Protein AF-A0A6V8PXT6-F1 (afdb_monomer_lite)

pLDDT: mean 93.82, std 6.08, range [57.28, 98.69]

Organism: NCBI:txid2754717

Sequence (135 aa):
MVLRHPSYISLEYALAKEGILSQTVFTITLITIKLPYTFNFNGTTFEYHQIARRLFWGYRLDGRANVAWPEKALLDLIYIRHLKTRKLSATRLHSLLEDMYLQELDRERLWSFAVKFGPPYVGQLKTILAQPFFR

Foldseek 3Di:
DDDPPPKAFAAPVLCVVVQFAVDDDQEGEMEDCDDWDWDDDPNGIYTYDYDHPLLPDQWDDDPPGTYHDNLSRLLCNCCVCPVPPNVDDPVRNVVRLVNTQLCPDDPVVNLVSLVSVDPPRSVVSVVVCVDPSND

Radius of gyration: 14.13 Å; chains: 1; bounding box: 38×28×34 Å

Structure (mmCIF, N/CA/C/O backbone):
data_AF-A0A6V8PXT6-F1
#
_entry.id   AF-A0A6V8PXT6-F1
#
loop_
_atom_site.group_PDB
_atom_site.id
_atom_site.type_symbol
_atom_site.label_atom_id
_atom_site.label_alt_id
_atom_site.label_comp_id
_atom_site.label_asym_id
_atom_site.label_entity_id
_atom_site.label_seq_id
_atom_site.pdbx_PDB_ins_code
_atom_site.Cartn_x
_atom_site.Cartn_y
_atom_site.Cartn_z
_atom_site.occupancy
_atom_site.B_iso_or_equiv
_atom_site.auth_seq_id
_atom_site.auth_comp_id
_atom_site.auth_asym_id
_atom_site.auth_atom_id
_atom_site.pdbx_PDB_model_num
ATOM 1 N N . MET A 1 1 ? -22.236 -2.317 9.385 1.00 57.28 1 MET A N 1
ATOM 2 C CA . MET A 1 1 ? -21.502 -1.090 9.004 1.00 57.28 1 MET A CA 1
ATOM 3 C C . MET A 1 1 ? -21.344 -1.063 7.492 1.00 57.28 1 MET A C 1
ATOM 5 O O . MET A 1 1 ? -20.975 -2.083 6.924 1.00 57.28 1 MET A O 1
ATOM 9 N N . VAL A 1 2 ? -21.659 0.063 6.851 1.00 72.06 2 VAL A N 1
ATOM 10 C CA . VAL A 1 2 ? -21.496 0.247 5.401 1.00 72.06 2 VAL A CA 1
ATOM 11 C C . VAL A 1 2 ? -20.267 1.127 5.182 1.00 72.06 2 VAL A C 1
ATOM 13 O O . VAL A 1 2 ? -20.224 2.253 5.674 1.00 72.06 2 VAL A O 1
ATOM 16 N N . LEU A 1 3 ? -19.247 0.604 4.498 1.00 84.31 3 LEU A N 1
ATOM 17 C CA . LEU A 1 3 ? -18.067 1.384 4.111 1.00 84.31 3 LEU A CA 1
ATOM 18 C C . LEU A 1 3 ? -18.471 2.491 3.125 1.00 84.31 3 LEU A C 1
ATOM 20 O O . LEU A 1 3 ? -19.387 2.312 2.317 1.00 84.31 3 LEU A O 1
ATOM 24 N N . ARG A 1 4 ? -17.797 3.645 3.171 1.00 89.38 4 ARG A N 1
ATOM 25 C CA . ARG A 1 4 ? -18.134 4.783 2.303 1.00 89.38 4 ARG A CA 1
ATOM 26 C C . ARG A 1 4 ? -17.765 4.484 0.851 1.00 89.38 4 ARG A C 1
ATOM 28 O O . ARG A 1 4 ? -16.607 4.576 0.463 1.00 89.38 4 ARG A O 1
ATOM 35 N N . HIS A 1 5 ? -18.770 4.217 0.026 1.00 90.56 5 HIS A N 1
ATOM 36 C CA . HIS A 1 5 ? -18.579 3.961 -1.399 1.00 90.56 5 HIS A CA 1
ATOM 37 C C . HIS A 1 5 ? -18.349 5.260 -2.212 1.00 90.56 5 HIS A C 1
ATOM 39 O O . HIS A 1 5 ? -18.988 6.290 -1.938 1.00 90.56 5 HIS A O 1
ATOM 45 N N . PRO A 1 6 ? -17.510 5.240 -3.268 1.00 95.38 6 PRO A N 1
ATOM 46 C CA . PRO A 1 6 ? -16.637 4.142 -3.698 1.00 95.38 6 PRO A CA 1
ATOM 47 C C . PRO A 1 6 ? -15.367 4.046 -2.852 1.00 95.38 6 PRO A C 1
ATOM 49 O O . PRO A 1 6 ? -14.661 5.042 -2.675 1.00 95.38 6 PRO A O 1
ATOM 52 N N . SER A 1 7 ? -15.055 2.841 -2.376 1.00 97.00 7 SER A N 1
ATOM 53 C CA . SER A 1 7 ? -13.797 2.559 -1.690 1.00 97.00 7 SER A CA 1
ATOM 54 C C . SER A 1 7 ? -13.373 1.099 -1.813 1.00 97.00 7 SER A C 1
ATOM 56 O O . SER A 1 7 ? -14.209 0.227 -2.058 1.00 97.00 7 SER A O 1
ATOM 58 N N . TYR A 1 8 ? -12.089 0.841 -1.583 1.00 98.12 8 TYR A N 1
ATOM 59 C CA . TYR A 1 8 ? -11.543 -0.499 -1.372 1.00 98.12 8 TYR A CA 1
ATOM 60 C C . TYR A 1 8 ? -10.503 -0.484 -0.247 1.00 98.12 8 TYR A C 1
ATOM 62 O O . TYR A 1 8 ? -9.843 0.528 -0.030 1.00 98.12 8 TYR A O 1
ATOM 70 N N . ILE A 1 9 ? -10.381 -1.585 0.483 1.00 97.69 9 ILE A N 1
ATOM 71 C CA . ILE A 1 9 ? -9.397 -1.790 1.550 1.00 97.69 9 ILE A CA 1
ATOM 72 C C . ILE A 1 9 ? -8.016 -2.007 0.918 1.00 97.69 9 ILE A C 1
ATOM 74 O O . ILE A 1 9 ? -7.907 -2.760 -0.050 1.00 97.69 9 ILE A O 1
ATOM 78 N N . SER A 1 10 ? -6.978 -1.338 1.422 1.00 98.44 10 SER A N 1
ATOM 79 C CA . SER A 1 10 ? -5.627 -1.348 0.832 1.00 98.44 10 SER A CA 1
ATOM 80 C C . SER A 1 10 ? -4.545 -1.105 1.900 1.00 98.44 10 SER A C 1
ATOM 82 O O . SER A 1 10 ? -4.800 -1.313 3.083 1.00 98.44 10 SER A O 1
ATOM 84 N N . LEU A 1 11 ? -3.349 -0.681 1.477 1.00 97.31 11 LEU A N 1
ATOM 85 C CA . LEU A 1 11 ? -2.168 -0.378 2.296 1.00 97.31 11 LEU A CA 1
ATOM 86 C C . LEU A 1 11 ? -1.873 -1.467 3.351 1.00 97.31 11 LEU A C 1
ATOM 88 O O . LEU A 1 11 ? -1.946 -2.656 3.049 1.00 97.31 11 LEU A O 1
ATOM 92 N N . GLU A 1 12 ? -1.518 -1.062 4.576 1.00 95.88 12 GLU A N 1
ATOM 93 C CA . GLU A 1 12 ? -1.036 -1.935 5.643 1.00 95.88 12 GLU A CA 1
ATOM 94 C C . GLU A 1 12 ? -2.081 -2.994 6.024 1.00 95.88 12 GLU A C 1
ATOM 96 O O . GLU A 1 12 ? -1.732 -4.156 6.210 1.00 95.88 12 GLU A O 1
ATOM 101 N N . TYR A 1 13 ? -3.370 -2.633 6.071 1.00 96.31 13 TYR A N 1
ATOM 102 C CA . TYR A 1 13 ? -4.423 -3.573 6.455 1.00 96.31 13 TYR A CA 1
ATOM 103 C C . TYR A 1 13 ? -4.618 -4.682 5.415 1.00 96.31 13 TYR A C 1
ATOM 105 O O . TYR A 1 13 ? -4.754 -5.848 5.779 1.00 96.31 13 TYR A O 1
ATOM 113 N N . ALA A 1 14 ? -4.626 -4.345 4.119 1.00 96.88 14 ALA A N 1
ATOM 114 C CA . ALA A 1 14 ? -4.732 -5.362 3.072 1.00 96.88 14 ALA A CA 1
ATOM 115 C C . ALA A 1 14 ? -3.489 -6.262 3.034 1.00 96.88 14 ALA A C 1
ATOM 117 O O . ALA A 1 14 ? -3.631 -7.473 2.921 1.00 96.88 14 ALA A O 1
ATOM 118 N N . LEU A 1 15 ? -2.289 -5.697 3.196 1.00 97.50 15 LEU A N 1
ATOM 119 C CA . LEU A 1 15 ? -1.051 -6.481 3.255 1.00 97.50 15 LEU A CA 1
ATOM 120 C C . LEU A 1 15 ? -1.035 -7.440 4.449 1.00 97.50 15 LEU A C 1
ATOM 122 O O . LEU A 1 15 ? -0.635 -8.589 4.291 1.00 97.50 15 LEU A O 1
ATOM 126 N N . ALA A 1 16 ? -1.510 -7.004 5.618 1.00 95.81 16 ALA A N 1
ATOM 127 C CA . ALA A 1 16 ? -1.630 -7.871 6.787 1.00 95.81 16 ALA A CA 1
ATOM 128 C C . ALA A 1 16 ? -2.673 -8.977 6.576 1.00 95.81 16 ALA A C 1
ATOM 130 O O . ALA A 1 16 ? -2.431 -10.134 6.909 1.00 95.81 16 ALA A O 1
ATOM 131 N N . LYS A 1 17 ? -3.818 -8.649 5.961 1.00 94.12 17 LYS A N 1
ATOM 132 C CA . LYS A 1 17 ? -4.870 -9.628 5.649 1.00 94.12 17 LYS A CA 1
ATOM 133 C C . LYS A 1 17 ? -4.392 -10.726 4.690 1.00 94.12 17 LYS A C 1
ATOM 135 O O . LYS A 1 17 ? -4.802 -11.871 4.839 1.00 94.12 17 LYS A O 1
ATOM 140 N N . GLU A 1 18 ? -3.549 -10.377 3.722 1.00 94.75 18 GLU A N 1
ATOM 141 C CA . GLU A 1 18 ? -2.972 -11.309 2.739 1.00 94.75 18 GLU A CA 1
ATOM 142 C C . GLU A 1 18 ? -1.690 -11.996 3.253 1.00 94.75 18 GLU A C 1
ATOM 144 O O . GLU A 1 18 ? -1.034 -12.706 2.501 1.00 94.75 18 GLU A O 1
ATOM 149 N N . GLY A 1 19 ? -1.302 -11.779 4.517 1.00 95.31 19 GLY A N 1
ATOM 150 C CA . GLY A 1 19 ? -0.119 -12.404 5.116 1.00 95.31 19 GLY A CA 1
ATOM 151 C C . GLY A 1 19 ? 1.224 -11.828 4.657 1.00 95.31 19 GLY A C 1
ATOM 152 O O . GLY A 1 19 ? 2.257 -12.379 5.012 1.00 95.31 19 GLY A O 1
ATOM 153 N N . ILE A 1 20 ? 1.237 -10.714 3.916 1.00 96.81 20 ILE A N 1
ATOM 154 C CA . ILE A 1 20 ? 2.467 -10.043 3.458 1.00 96.81 20 ILE A CA 1
ATOM 155 C C . ILE A 1 20 ? 3.115 -9.237 4.587 1.00 96.81 20 ILE A C 1
ATOM 157 O O . ILE A 1 20 ? 4.338 -9.160 4.673 1.00 96.81 20 ILE A O 1
ATOM 161 N N . LEU A 1 21 ? 2.305 -8.631 5.459 1.00 94.94 21 LEU A N 1
ATOM 162 C CA . LEU A 1 21 ? 2.770 -7.901 6.638 1.00 94.94 21 LEU A CA 1
ATOM 163 C C . LEU A 1 21 ? 2.442 -8.708 7.899 1.00 94.94 21 LEU A C 1
ATOM 165 O O . LEU A 1 21 ? 1.274 -8.921 8.210 1.00 94.94 21 LEU A O 1
ATOM 169 N N . SER A 1 22 ? 3.466 -9.122 8.647 1.00 87.19 22 SER A N 1
ATOM 170 C CA . SER A 1 22 ? 3.308 -9.918 9.879 1.00 87.19 22 SER A CA 1
ATOM 171 C C . SER A 1 22 ? 2.668 -9.144 11.038 1.00 87.19 22 SER A C 1
ATOM 173 O O . SER A 1 22 ? 2.115 -9.731 11.969 1.00 87.19 22 SER A O 1
ATOM 175 N N . GLN A 1 23 ? 2.749 -7.814 11.003 1.00 86.38 23 GLN A N 1
ATOM 176 C CA . GLN A 1 23 ? 2.267 -6.949 12.071 1.00 86.38 23 GLN A CA 1
ATOM 177 C C . GLN A 1 23 ? 0.737 -6.888 12.097 1.00 86.38 23 GLN A C 1
ATOM 179 O O . GLN A 1 23 ? 0.080 -6.691 11.075 1.00 86.38 23 GL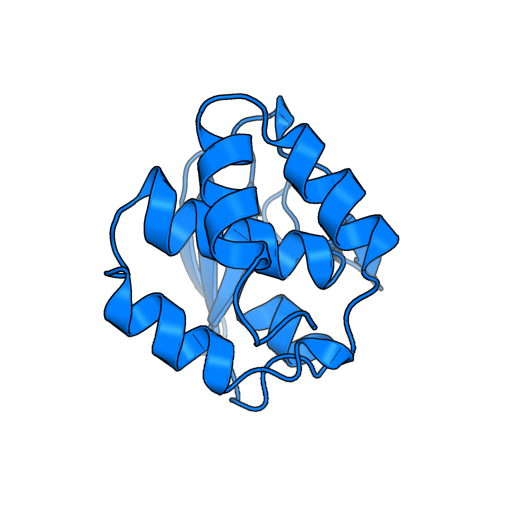N A O 1
ATOM 184 N N . THR A 1 24 ? 0.162 -6.967 13.299 1.00 80.12 24 THR A N 1
ATOM 185 C CA . THR A 1 24 ? -1.273 -6.718 13.482 1.00 80.12 24 THR A CA 1
ATOM 186 C C . THR A 1 24 ? -1.574 -5.238 13.254 1.00 80.12 24 THR A C 1
ATOM 188 O O . THR A 1 24 ? -1.053 -4.375 13.961 1.00 80.12 24 THR A O 1
ATOM 191 N N . VAL A 1 25 ? -2.453 -4.938 12.295 1.00 86.44 25 VAL A N 1
ATOM 192 C CA . VAL A 1 25 ? -2.868 -3.567 11.973 1.00 86.44 25 VAL A CA 1
ATOM 193 C C . VAL A 1 25 ? -4.280 -3.314 12.502 1.00 86.44 25 VAL A C 1
ATOM 195 O O . VAL A 1 25 ? -5.248 -3.912 12.039 1.00 86.44 25 VAL A O 1
ATOM 198 N N . PHE A 1 26 ? -4.409 -2.392 13.459 1.00 83.00 26 PHE A N 1
ATOM 199 C CA . PHE A 1 26 ? -5.699 -2.033 14.074 1.00 83.00 26 PHE A CA 1
ATOM 200 C C . PHE A 1 26 ? -6.479 -0.956 13.299 1.00 83.00 26 PHE A C 1
ATOM 202 O O . PHE A 1 26 ? -7.658 -0.721 13.567 1.00 83.00 26 PHE A O 1
ATOM 209 N N . THR A 1 27 ? -5.831 -0.305 12.330 1.00 93.81 27 THR A N 1
ATOM 210 C CA . THR A 1 27 ? -6.450 0.692 11.450 1.00 93.81 27 THR A CA 1
ATOM 211 C C . THR A 1 27 ? -6.823 0.049 10.122 1.00 93.81 27 THR A C 1
ATOM 213 O O . THR A 1 27 ? -5.958 -0.438 9.399 1.00 93.81 27 THR A O 1
ATOM 216 N N . ILE A 1 28 ? -8.101 0.107 9.757 1.00 95.38 28 ILE A N 1
ATOM 217 C CA . ILE A 1 28 ? -8.563 -0.289 8.429 1.00 95.38 28 ILE A CA 1
ATOM 218 C C . ILE A 1 28 ? -8.310 0.878 7.479 1.00 95.38 28 ILE A C 1
ATOM 220 O O . ILE A 1 28 ? -8.988 1.907 7.532 1.00 95.38 28 ILE A O 1
ATOM 224 N N . THR A 1 29 ? -7.327 0.721 6.601 1.00 96.69 29 THR A N 1
ATOM 225 C CA . THR A 1 29 ? -6.984 1.709 5.579 1.00 96.69 29 THR A CA 1
ATOM 226 C C . THR A 1 29 ? -7.745 1.432 4.285 1.00 96.69 29 THR A C 1
ATOM 228 O O . THR A 1 29 ? -7.765 0.318 3.756 1.00 96.69 29 THR A O 1
ATOM 231 N N . LEU A 1 30 ? -8.406 2.464 3.764 1.00 97.44 30 LEU A N 1
ATOM 232 C CA . LEU A 1 30 ? -9.189 2.402 2.537 1.00 97.44 30 LEU A CA 1
ATOM 233 C C . LEU A 1 30 ? -8.725 3.447 1.536 1.00 97.44 30 LEU A C 1
ATOM 235 O O . LEU A 1 30 ? -8.335 4.556 1.885 1.00 97.44 30 LEU A O 1
ATOM 239 N N . ILE A 1 31 ? -8.853 3.111 0.262 1.00 98.31 31 ILE A N 1
ATOM 240 C CA . ILE A 1 31 ? -8.681 4.032 -0.848 1.00 98.31 31 ILE A CA 1
ATOM 241 C C . ILE A 1 31 ? -10.039 4.451 -1.371 1.00 98.31 31 ILE A C 1
ATOM 243 O O . ILE A 1 31 ? -10.933 3.624 -1.527 1.00 98.31 31 ILE A O 1
ATOM 247 N N . THR A 1 32 ? -10.182 5.727 -1.702 1.00 98.06 32 THR A N 1
ATOM 248 C CA . THR A 1 32 ? -11.367 6.289 -2.350 1.00 98.06 32 THR A CA 1
ATOM 249 C C . THR A 1 32 ? -10.971 7.296 -3.431 1.00 98.06 32 THR A C 1
ATOM 251 O O . THR A 1 32 ? -9.851 7.799 -3.452 1.00 98.06 32 THR A O 1
ATOM 254 N N . ILE A 1 33 ? -11.894 7.614 -4.338 1.00 97.75 33 ILE A N 1
ATOM 255 C CA . ILE A 1 33 ? -11.775 8.776 -5.239 1.00 97.75 33 ILE A CA 1
ATOM 256 C C . ILE A 1 33 ? -12.409 10.046 -4.643 1.00 97.75 33 ILE A C 1
ATOM 258 O O . ILE A 1 33 ? -12.243 11.133 -5.197 1.00 97.75 33 ILE A O 1
ATOM 262 N N . LYS A 1 34 ? -13.129 9.921 -3.518 1.00 96.88 34 LYS A N 1
ATOM 263 C CA . LYS A 1 34 ? -13.728 11.036 -2.770 1.00 96.88 34 LYS A CA 1
ATOM 264 C C . LYS A 1 34 ? -12.708 11.679 -1.821 1.00 96.88 34 LYS A C 1
ATOM 266 O O . LYS A 1 34 ? -11.545 11.284 -1.784 1.00 96.88 34 LYS A O 1
ATOM 271 N N . LEU A 1 35 ? -13.143 12.689 -1.069 1.00 95.25 35 LEU A N 1
ATOM 272 C CA . LEU A 1 35 ? -12.300 13.349 -0.075 1.00 95.25 35 LEU A CA 1
ATOM 273 C C . LEU A 1 35 ? -11.806 12.357 0.999 1.00 95.25 35 LEU A C 1
ATOM 275 O O . LEU A 1 35 ? -12.581 11.483 1.407 1.00 95.25 35 LEU A O 1
ATOM 279 N N . PRO A 1 36 ? -10.547 12.495 1.466 1.00 94.44 36 PRO A N 1
ATOM 280 C CA . PRO A 1 36 ? -10.036 11.738 2.603 1.00 94.44 36 PRO A CA 1
ATOM 281 C C . PRO A 1 36 ? -10.901 11.945 3.847 1.00 94.44 36 PRO A C 1
ATOM 283 O O . PRO A 1 36 ? -11.464 13.020 4.054 1.00 94.44 36 PRO A O 1
ATOM 286 N N . TYR A 1 37 ? -10.999 10.921 4.686 1.00 93.88 37 TYR A N 1
ATOM 287 C CA . TYR A 1 37 ? -11.801 10.964 5.904 1.00 93.88 37 TYR A CA 1
ATOM 288 C C . TYR A 1 37 ? -11.319 9.908 6.892 1.00 93.88 37 TYR A C 1
ATOM 290 O O . TYR A 1 37 ? -11.030 8.787 6.485 1.00 93.88 37 TYR A O 1
ATOM 298 N N . THR A 1 38 ? -11.293 10.240 8.179 1.00 95.50 38 THR A N 1
ATOM 299 C CA . THR A 1 38 ? -10.957 9.288 9.241 1.00 95.50 38 THR A CA 1
ATOM 300 C C . THR A 1 38 ? -12.066 9.269 10.273 1.00 95.50 38 THR A C 1
ATOM 302 O O . THR A 1 38 ? -12.572 10.324 10.657 1.00 95.50 38 THR A O 1
ATOM 305 N N . PHE A 1 39 ? -12.450 8.079 10.724 1.00 93.75 39 PHE A N 1
ATOM 306 C CA . PHE A 1 39 ? -13.404 7.928 11.817 1.00 93.75 39 PHE A CA 1
ATOM 307 C C . PHE A 1 39 ? -13.144 6.671 12.629 1.00 93.75 39 PHE A C 1
ATOM 309 O O . PHE A 1 39 ? -12.547 5.718 12.137 1.00 93.75 39 PHE A O 1
ATOM 316 N N . ASN A 1 40 ? -13.648 6.669 13.859 1.00 93.38 40 ASN A N 1
ATOM 317 C CA . ASN A 1 40 ? -13.598 5.522 14.753 1.00 93.38 40 ASN A CA 1
ATOM 318 C C . ASN A 1 40 ? -14.984 4.894 14.852 1.00 93.38 40 ASN A C 1
ATOM 320 O O . ASN A 1 40 ? -15.981 5.600 15.003 1.00 93.38 40 ASN A O 1
ATOM 324 N N . PHE A 1 41 ? -15.048 3.570 14.781 1.00 89.00 41 PHE A N 1
ATOM 325 C CA . PHE A 1 41 ? -16.274 2.810 14.989 1.00 89.00 41 PHE A CA 1
ATOM 326 C C . PHE A 1 41 ? -15.949 1.537 15.767 1.00 89.00 41 PHE A C 1
ATOM 328 O O . PHE A 1 41 ? -15.092 0.766 15.347 1.00 89.00 41 PHE A O 1
ATOM 335 N N . ASN 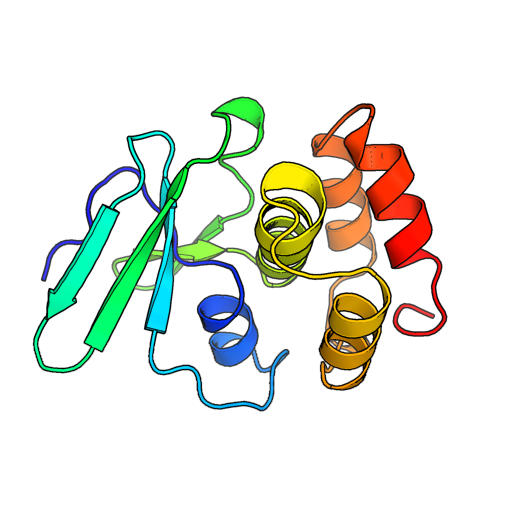A 1 42 ? -16.617 1.329 16.905 1.00 88.94 42 ASN A N 1
ATOM 336 C CA . ASN A 1 42 ? -16.417 0.176 17.795 1.00 88.94 42 ASN A CA 1
ATOM 337 C C . ASN A 1 42 ? -14.939 -0.102 18.143 1.00 88.94 42 ASN A C 1
ATOM 339 O O . ASN A 1 42 ? -14.499 -1.246 18.137 1.00 88.94 42 ASN A O 1
ATOM 343 N N . GLY A 1 43 ? -14.155 0.948 18.407 1.00 87.44 43 GLY A N 1
ATOM 344 C CA . GLY A 1 43 ? -12.729 0.819 18.739 1.00 87.44 43 GLY A CA 1
ATOM 345 C C . GLY A 1 43 ? -11.807 0.535 17.546 1.00 87.44 43 GLY A C 1
ATOM 346 O O . GLY A 1 43 ? -10.603 0.409 17.736 1.00 87.44 43 GLY A O 1
ATOM 347 N N . THR A 1 44 ? -12.334 0.469 16.321 1.00 90.75 44 THR A N 1
ATOM 348 C CA . THR A 1 44 ? -11.549 0.349 15.086 1.00 90.75 44 THR A CA 1
ATOM 349 C C . THR A 1 44 ? -11.484 1.689 14.359 1.00 90.75 44 THR A C 1
ATOM 351 O O . THR A 1 44 ? -12.512 2.331 14.123 1.00 90.75 44 THR A O 1
ATOM 354 N N . THR A 1 45 ? -10.279 2.093 13.966 1.00 95.19 45 THR A N 1
ATOM 355 C CA . THR A 1 45 ? -10.048 3.298 13.161 1.00 95.19 45 THR A CA 1
ATOM 356 C C . THR A 1 45 ? -10.181 2.965 11.680 1.00 95.19 45 THR A C 1
ATOM 358 O O . THR A 1 45 ? -9.567 2.017 11.197 1.00 95.19 45 THR A O 1
ATOM 361 N N . PHE A 1 46 ? -10.931 3.773 10.936 1.00 95.62 46 PHE A N 1
ATOM 362 C CA . PHE A 1 46 ? -11.041 3.701 9.482 1.00 95.62 46 PHE A CA 1
ATOM 363 C C . PHE A 1 46 ? -10.399 4.942 8.868 1.00 95.62 46 PHE A C 1
ATOM 365 O O . PHE A 1 46 ? -10.907 6.045 9.065 1.00 95.62 46 PHE A O 1
ATOM 372 N N . GLU A 1 47 ? -9.311 4.776 8.115 1.00 96.56 47 GLU A N 1
ATOM 373 C CA . GLU A 1 47 ? -8.584 5.868 7.450 1.00 96.56 47 GLU A CA 1
ATOM 374 C C . GLU A 1 47 ? -8.801 5.779 5.932 1.00 96.56 47 GLU A C 1
ATOM 376 O O . GLU A 1 47 ? -8.363 4.831 5.283 1.00 96.56 47 GLU A O 1
ATOM 381 N N . TYR A 1 48 ? -9.486 6.764 5.348 1.00 97.31 48 TYR A N 1
ATOM 382 C CA . TYR A 1 48 ? -9.707 6.856 3.906 1.00 97.31 48 TYR A CA 1
ATOM 383 C C . TYR A 1 48 ? -8.680 7.790 3.282 1.00 97.31 48 TYR A C 1
ATOM 385 O O . TYR A 1 48 ? -8.628 8.981 3.594 1.00 97.31 48 TYR A O 1
ATOM 393 N N . HIS A 1 49 ? -7.931 7.274 2.316 1.00 97.75 49 HIS A N 1
ATOM 394 C CA . HIS A 1 49 ? -7.016 8.038 1.490 1.00 97.75 49 HIS A CA 1
ATOM 395 C C . HIS A 1 49 ? -7.576 8.241 0.091 1.00 97.75 49 HIS A C 1
ATOM 397 O O . HIS A 1 49 ? -8.052 7.315 -0.566 1.00 97.75 49 HIS A O 1
ATOM 403 N N . GLN A 1 50 ? -7.459 9.469 -0.402 1.00 97.44 50 GLN A N 1
ATOM 404 C CA . GLN A 1 50 ? -7.842 9.771 -1.769 1.00 97.44 50 GLN A CA 1
ATOM 405 C C . GLN A 1 50 ? -6.753 9.347 -2.758 1.00 97.44 50 GLN A C 1
ATOM 407 O O . GLN A 1 50 ? -5.581 9.721 -2.615 1.00 97.44 50 GLN A O 1
ATOM 412 N N . ILE A 1 51 ? -7.164 8.671 -3.827 1.00 97.75 51 ILE A N 1
ATOM 413 C CA . ILE A 1 51 ? -6.343 8.371 -4.999 1.00 97.75 51 ILE A CA 1
ATOM 414 C C . ILE A 1 51 ? -6.963 8.985 -6.260 1.00 97.75 51 ILE A C 1
ATOM 416 O O . ILE A 1 51 ? -8.164 9.248 -6.326 1.00 97.75 51 ILE A O 1
ATOM 420 N N . ALA A 1 52 ? -6.140 9.230 -7.281 1.00 96.88 52 ALA A N 1
ATOM 421 C CA . ALA A 1 52 ? -6.645 9.664 -8.578 1.00 96.88 52 ALA A CA 1
ATOM 422 C C . ALA A 1 52 ? -7.498 8.556 -9.213 1.00 96.88 52 ALA A C 1
ATOM 424 O O . ALA A 1 52 ? -7.124 7.387 -9.165 1.00 96.88 52 ALA A O 1
ATOM 425 N N . ARG A 1 53 ? -8.595 8.915 -9.891 1.00 97.69 53 ARG A N 1
ATOM 426 C CA . ARG A 1 53 ? -9.513 7.946 -10.523 1.00 97.69 53 ARG A CA 1
ATOM 427 C C . ARG A 1 53 ? -8.808 6.967 -11.476 1.00 97.69 53 ARG A C 1
ATOM 429 O O . ARG A 1 53 ? -9.162 5.798 -11.508 1.00 97.69 53 ARG A O 1
ATOM 436 N N . ARG A 1 54 ? -7.750 7.406 -12.172 1.00 97.50 54 ARG A N 1
ATOM 437 C CA . ARG A 1 54 ? -6.905 6.558 -13.042 1.00 97.50 54 ARG A CA 1
ATOM 438 C C . ARG A 1 54 ? -6.113 5.459 -12.306 1.00 97.50 54 ARG A C 1
ATOM 440 O O . ARG A 1 54 ? -5.597 4.554 -12.945 1.00 97.50 54 ARG A O 1
ATOM 447 N N . LEU A 1 55 ? -5.972 5.565 -10.984 1.00 98.12 55 LEU A N 1
ATOM 448 C CA . LEU A 1 55 ? -5.287 4.603 -10.109 1.00 98.12 55 LEU A CA 1
ATOM 449 C C . LEU A 1 55 ? -6.273 3.778 -9.259 1.00 98.12 55 LEU A C 1
ATOM 451 O O . LEU A 1 55 ? -5.852 2.954 -8.445 1.00 98.12 55 LEU A O 1
ATOM 455 N N . PHE A 1 56 ? -7.580 4.009 -9.426 1.00 98.38 56 PHE A N 1
ATOM 456 C CA . PHE A 1 56 ? -8.646 3.345 -8.678 1.00 98.38 56 PHE A CA 1
ATOM 457 C C . PHE A 1 56 ? -9.031 2.017 -9.350 1.00 98.38 56 PHE A C 1
ATOM 459 O O . PHE A 1 56 ? -10.082 1.887 -9.969 1.00 98.38 56 PHE A O 1
ATOM 466 N N . TRP A 1 57 ? -8.123 1.048 -9.278 1.00 98.19 57 TRP A N 1
ATOM 467 C CA . TRP A 1 57 ? -8.246 -0.301 -9.839 1.00 98.19 57 TRP A CA 1
ATOM 468 C C . TRP A 1 57 ? -7.405 -1.277 -9.002 1.00 98.19 57 TRP A C 1
ATOM 470 O O . TRP A 1 57 ? -6.760 -0.867 -8.038 1.00 98.19 57 TRP A O 1
ATOM 480 N N . GLY A 1 58 ? -7.381 -2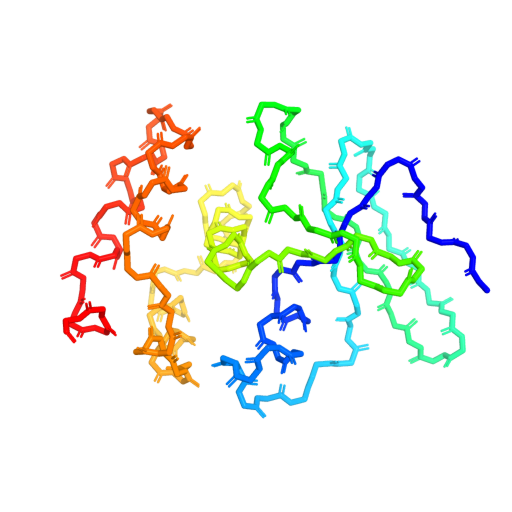.558 -9.379 1.00 97.88 58 GLY A N 1
ATOM 481 C CA . GLY A 1 58 ? -6.495 -3.552 -8.751 1.00 97.88 58 GLY A CA 1
ATOM 482 C C . GLY A 1 58 ? -7.033 -4.088 -7.430 1.00 97.88 58 GLY A C 1
ATOM 483 O O . GLY A 1 58 ? -6.265 -4.513 -6.574 1.00 97.88 58 GLY A O 1
ATOM 484 N N . TYR A 1 59 ? -8.352 -4.069 -7.279 1.00 98.19 59 TYR A N 1
ATOM 485 C CA . TYR A 1 59 ? -9.080 -4.647 -6.161 1.00 98.19 59 TYR A CA 1
ATOM 486 C C . TYR A 1 59 ? -10.109 -5.658 -6.668 1.00 98.19 59 TYR A C 1
ATOM 488 O O . TYR A 1 59 ? -10.509 -5.624 -7.834 1.00 98.19 59 TYR A O 1
ATOM 496 N N . ARG A 1 60 ? -10.539 -6.548 -5.778 1.00 97.06 60 ARG A N 1
ATOM 497 C CA . ARG A 1 60 ? -11.565 -7.567 -6.008 1.00 97.06 60 ARG A CA 1
ATOM 498 C C . ARG A 1 60 ? -12.630 -7.489 -4.923 1.00 97.06 60 ARG A C 1
ATOM 500 O O . ARG A 1 60 ? -12.355 -6.990 -3.833 1.00 97.06 60 ARG A O 1
ATOM 507 N N . LEU A 1 61 ? -13.835 -7.963 -5.221 1.00 95.50 61 LEU A N 1
ATOM 508 C CA . LEU A 1 61 ? -14.854 -8.140 -4.193 1.00 95.50 61 LEU A CA 1
ATOM 509 C C . LEU A 1 61 ? -14.447 -9.317 -3.303 1.00 95.50 61 LEU A C 1
ATOM 511 O O . LEU A 1 61 ? -14.225 -10.418 -3.800 1.00 95.50 61 LEU A O 1
ATOM 515 N N . ASP A 1 62 ? -14.357 -9.071 -2.003 1.00 92.56 62 ASP A N 1
ATOM 516 C CA . ASP A 1 62 ? -14.066 -10.071 -0.985 1.00 92.56 62 ASP A CA 1
ATOM 517 C C . ASP A 1 62 ? -15.106 -9.939 0.139 1.00 92.56 62 ASP A C 1
ATOM 519 O O . ASP A 1 62 ? -15.153 -8.962 0.900 1.00 92.56 62 ASP A O 1
ATOM 523 N N . GLY A 1 63 ? -16.035 -10.894 0.163 1.00 88.88 63 GLY A N 1
ATOM 524 C CA . GLY A 1 63 ? -17.234 -10.838 0.989 1.00 88.88 63 GLY A CA 1
ATOM 525 C C . GLY A 1 63 ? -18.108 -9.630 0.638 1.00 88.88 63 GLY A C 1
ATOM 526 O O . GLY A 1 63 ? -18.790 -9.611 -0.382 1.00 88.88 63 GLY A O 1
ATOM 527 N N . ARG A 1 64 ? -18.119 -8.621 1.516 1.00 87.81 64 ARG A N 1
ATOM 528 C CA . ARG A 1 64 ? -18.956 -7.409 1.385 1.00 87.81 64 ARG A CA 1
ATOM 529 C C . ARG A 1 64 ? -18.161 -6.141 1.069 1.00 87.81 64 ARG A C 1
ATOM 531 O O . ARG A 1 64 ? -18.743 -5.058 1.036 1.00 87.81 64 ARG A O 1
ATOM 538 N N . ALA A 1 65 ? -16.848 -6.249 0.889 1.00 92.06 65 ALA A N 1
ATOM 539 C CA . ALA A 1 65 ? -15.972 -5.108 0.661 1.00 92.06 65 ALA A CA 1
ATOM 540 C C . ALA A 1 65 ? -15.052 -5.360 -0.533 1.00 92.06 65 ALA A C 1
ATOM 542 O O . ALA A 1 65 ? -14.660 -6.488 -0.809 1.00 92.06 65 ALA A O 1
ATOM 543 N N . ASN A 1 66 ? -14.675 -4.291 -1.229 1.00 97.19 66 ASN A N 1
ATOM 544 C CA . ASN A 1 66 ? -13.581 -4.373 -2.187 1.00 97.19 66 ASN A CA 1
ATOM 545 C C . ASN A 1 66 ? -12.254 -4.405 -1.423 1.00 97.19 66 ASN A C 1
ATOM 547 O O . ASN A 1 66 ? -12.050 -3.580 -0.532 1.00 97.19 66 ASN A O 1
ATOM 551 N N . VAL A 1 67 ? -11.352 -5.308 -1.793 1.00 97.88 67 VAL A N 1
ATOM 552 C CA . VAL A 1 67 ? -10.021 -5.469 -1.193 1.00 97.88 67 VAL A CA 1
ATOM 553 C C . VAL A 1 67 ? -8.978 -5.472 -2.305 1.00 97.88 67 VAL A C 1
ATOM 555 O O . VAL A 1 67 ? -9.155 -6.127 -3.335 1.00 97.88 67 VAL A O 1
ATOM 558 N N . ALA A 1 68 ? -7.916 -4.690 -2.133 1.00 98.50 68 ALA A N 1
ATOM 559 C CA . ALA A 1 68 ? -6.793 -4.651 -3.057 1.00 98.50 68 ALA A CA 1
ATOM 560 C C . ALA A 1 68 ? -6.142 -6.036 -3.181 1.00 98.50 68 ALA A C 1
ATOM 562 O O . ALA A 1 68 ? -6.017 -6.766 -2.202 1.00 98.50 68 ALA A O 1
ATOM 563 N N . TRP A 1 69 ? -5.686 -6.387 -4.381 1.00 98.50 69 TRP A N 1
ATOM 564 C CA . TRP A 1 69 ? -4.665 -7.428 -4.504 1.00 98.50 69 TRP A CA 1
ATOM 565 C C . TRP A 1 69 ? -3.408 -7.003 -3.731 1.00 98.50 69 TRP A C 1
ATOM 567 O O . TRP A 1 69 ? -3.130 -5.797 -3.700 1.00 98.50 69 TRP A O 1
ATOM 577 N N . PRO A 1 70 ? -2.643 -7.932 -3.131 1.00 98.19 70 PRO A N 1
ATOM 578 C CA . PRO A 1 70 ? -1.489 -7.575 -2.308 1.00 98.19 70 PRO A CA 1
ATOM 579 C C . PRO A 1 70 ? -0.465 -6.734 -3.087 1.00 98.19 70 PRO A C 1
ATOM 581 O O . PRO A 1 70 ? 0.060 -5.754 -2.561 1.00 98.19 70 PRO A O 1
ATOM 584 N N . GLU A 1 71 ? -0.299 -6.983 -4.389 1.00 98.50 71 GLU A N 1
ATOM 585 C CA . GLU A 1 71 ? 0.550 -6.173 -5.269 1.00 98.50 71 GLU A CA 1
ATOM 586 C C . GLU A 1 71 ? 0.050 -4.729 -5.377 1.00 98.50 71 GLU A C 1
ATOM 588 O O . GLU A 1 71 ? 0.827 -3.774 -5.342 1.00 98.50 71 GLU A O 1
ATOM 593 N N . LYS A 1 72 ? -1.269 -4.537 -5.492 1.00 98.69 72 LYS A N 1
ATOM 594 C CA . LYS A 1 72 ? -1.856 -3.195 -5.524 1.00 98.69 72 LYS A CA 1
ATOM 595 C C . LYS A 1 72 ? -1.776 -2.523 -4.156 1.00 98.69 72 LYS A C 1
ATOM 597 O O . LYS A 1 72 ? -1.520 -1.323 -4.110 1.00 98.69 72 LYS A O 1
ATOM 602 N N . ALA A 1 73 ? -1.966 -3.271 -3.071 1.00 98.56 73 ALA A N 1
ATOM 603 C CA . ALA A 1 73 ? -1.863 -2.761 -1.709 1.00 98.56 73 ALA A CA 1
ATOM 604 C C . ALA A 1 73 ? -0.456 -2.228 -1.410 1.00 98.56 73 ALA A C 1
ATOM 606 O O . ALA A 1 73 ? -0.319 -1.116 -0.895 1.00 98.56 73 ALA A O 1
ATOM 607 N N . LEU A 1 74 ? 0.579 -2.966 -1.823 1.00 98.50 74 LEU A N 1
ATOM 608 C CA . LEU A 1 74 ? 1.970 -2.537 -1.721 1.00 98.50 74 LEU A CA 1
ATOM 609 C C . LEU A 1 74 ? 2.228 -1.251 -2.519 1.00 98.50 74 LEU A C 1
ATOM 611 O O . LEU A 1 74 ? 2.792 -0.287 -1.997 1.00 98.50 74 LEU A O 1
ATOM 615 N N . LEU A 1 75 ? 1.787 -1.205 -3.779 1.00 98.56 75 LEU A N 1
ATOM 616 C CA . LEU A 1 75 ? 1.972 -0.024 -4.626 1.00 98.56 75 LEU A CA 1
ATOM 617 C C . LEU A 1 75 ? 1.203 1.194 -4.099 1.00 98.56 75 LEU A C 1
ATOM 619 O O . LEU A 1 75 ? 1.721 2.309 -4.157 1.00 98.56 75 LEU A O 1
ATOM 623 N N . ASP A 1 76 ? -0.000 1.001 -3.555 1.00 98.56 76 ASP A N 1
ATOM 624 C CA . ASP A 1 76 ? -0.774 2.059 -2.899 1.00 98.56 76 ASP A CA 1
ATOM 625 C C . ASP A 1 76 ? -0.067 2.585 -1.650 1.00 98.56 76 ASP A C 1
ATOM 627 O O . ASP A 1 76 ? -0.024 3.801 -1.450 1.00 98.56 76 ASP A O 1
ATOM 631 N N . LEU A 1 77 ? 0.524 1.698 -0.844 1.00 98.00 77 LEU A N 1
ATOM 632 C CA . LEU A 1 77 ? 1.313 2.065 0.329 1.00 98.00 77 LEU A CA 1
ATOM 633 C C . LEU A 1 77 ? 2.504 2.935 -0.074 1.00 98.00 77 LEU A C 1
ATOM 635 O O . LEU A 1 77 ? 2.632 4.059 0.420 1.00 98.00 77 LEU A O 1
ATOM 639 N N . ILE A 1 78 ? 3.332 2.465 -1.013 1.00 97.81 78 ILE A N 1
ATOM 640 C CA . ILE A 1 78 ? 4.503 3.210 -1.498 1.00 97.81 78 ILE A CA 1
ATOM 641 C C . ILE A 1 78 ? 4.057 4.553 -2.092 1.00 97.81 78 ILE A C 1
ATOM 643 O O . ILE A 1 78 ? 4.584 5.614 -1.742 1.00 97.81 78 ILE A O 1
ATOM 647 N N . TYR A 1 79 ? 3.042 4.537 -2.958 1.00 98.12 79 TYR A N 1
ATOM 648 C CA . TYR A 1 79 ? 2.545 5.744 -3.605 1.00 98.12 79 TYR A CA 1
ATOM 649 C C . TYR A 1 79 ? 2.023 6.765 -2.594 1.00 98.12 79 TYR A C 1
ATOM 651 O O . TYR A 1 79 ? 2.393 7.934 -2.661 1.00 98.12 79 TYR A O 1
ATOM 659 N N . ILE A 1 80 ? 1.181 6.360 -1.645 1.00 97.19 80 ILE A N 1
ATOM 660 C CA . ILE A 1 80 ? 0.535 7.293 -0.718 1.00 97.19 80 ILE A CA 1
ATOM 661 C C . ILE A 1 80 ? 1.503 7.740 0.361 1.00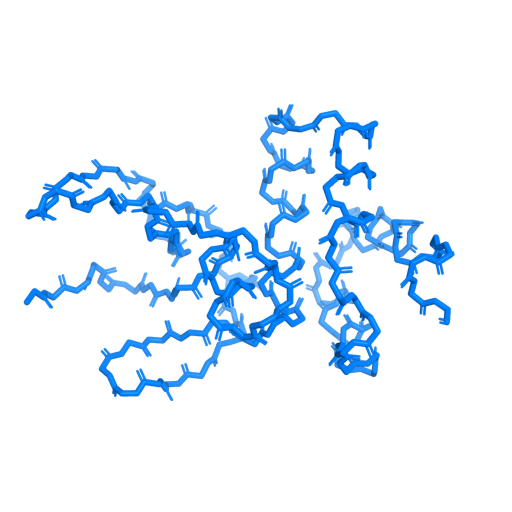 97.19 80 ILE A C 1
ATOM 663 O O . ILE A 1 80 ? 1.660 8.948 0.551 1.00 97.19 80 ILE A O 1
ATOM 667 N N . ARG A 1 81 ? 2.149 6.808 1.069 1.00 95.81 81 ARG A N 1
ATOM 668 C CA . ARG A 1 81 ? 2.967 7.117 2.249 1.00 95.81 81 ARG A CA 1
ATOM 669 C C 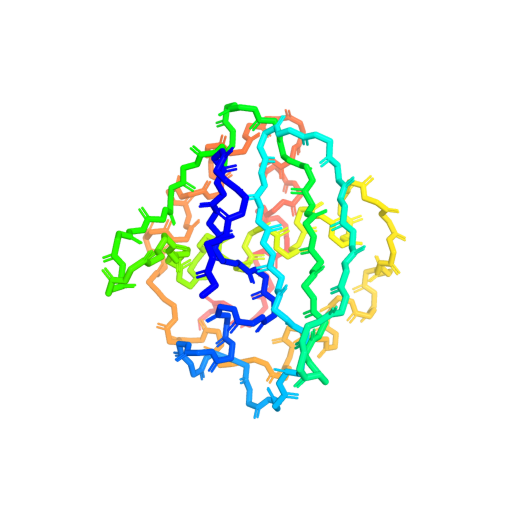. ARG A 1 81 ? 4.313 7.741 1.870 1.00 95.81 81 ARG A C 1
ATOM 671 O O . ARG A 1 81 ? 4.760 8.639 2.579 1.00 95.81 81 ARG A O 1
ATOM 678 N N . HIS A 1 82 ? 4.923 7.344 0.752 1.00 95.94 82 HIS A N 1
ATOM 679 C CA . HIS A 1 82 ? 6.244 7.837 0.347 1.00 95.94 82 HIS A CA 1
ATOM 680 C C . HIS A 1 82 ? 6.178 8.870 -0.790 1.00 95.94 82 HIS A C 1
ATOM 682 O O . HIS A 1 82 ? 6.631 10.000 -0.616 1.00 95.94 82 HIS A O 1
ATOM 688 N N . LEU A 1 83 ? 5.566 8.542 -1.934 1.00 94.75 83 LEU A N 1
ATOM 689 C CA . LEU A 1 83 ? 5.664 9.390 -3.136 1.00 94.75 83 LEU A CA 1
ATOM 690 C C . LEU A 1 83 ? 4.734 10.617 -3.115 1.00 94.75 83 LEU A C 1
ATOM 692 O O . LEU A 1 83 ? 5.142 11.711 -3.507 1.00 94.75 83 LEU A O 1
ATOM 696 N N . LYS A 1 84 ? 3.483 10.453 -2.669 1.00 93.62 84 LYS A N 1
ATOM 697 C CA . LYS A 1 84 ? 2.440 11.492 -2.687 1.00 93.62 84 LYS A CA 1
ATOM 698 C C . LYS A 1 84 ? 2.471 12.372 -1.443 1.00 93.62 84 LYS A C 1
ATOM 700 O O . LYS A 1 84 ? 2.430 13.589 -1.568 1.00 93.62 84 LYS A O 1
ATOM 705 N N . THR A 1 85 ? 2.489 11.771 -0.251 1.00 91.44 85 THR A N 1
ATOM 706 C CA . THR A 1 85 ? 2.399 12.530 1.014 1.00 91.44 85 THR A CA 1
ATOM 707 C C . THR A 1 85 ? 3.750 12.790 1.669 1.00 91.44 85 THR A C 1
ATOM 709 O O . THR A 1 85 ? 3.821 13.643 2.547 1.00 91.44 85 THR A O 1
ATOM 712 N N . ARG A 1 86 ? 4.808 12.069 1.264 1.00 90.19 86 ARG A N 1
ATOM 713 C CA . ARG A 1 86 ? 6.148 12.123 1.877 1.00 90.19 86 ARG A CA 1
ATOM 714 C C . ARG A 1 86 ? 6.150 11.898 3.399 1.00 90.19 86 ARG A C 1
ATOM 716 O O . ARG A 1 86 ? 7.048 12.364 4.091 1.00 90.19 86 ARG A O 1
ATOM 723 N N . LYS A 1 87 ? 5.156 11.172 3.926 1.00 87.50 87 LYS A N 1
ATOM 724 C CA . LYS A 1 87 ? 5.068 10.789 5.346 1.00 87.50 87 LYS A CA 1
ATOM 725 C C . LYS A 1 87 ? 6.159 9.789 5.748 1.00 87.50 87 LYS A C 1
ATOM 727 O O . LYS A 1 87 ? 6.616 9.813 6.887 1.00 87.50 87 LYS A O 1
ATOM 732 N N . LEU A 1 88 ? 6.572 8.918 4.826 1.00 90.69 88 LEU A N 1
ATOM 733 C CA . LEU A 1 88 ? 7.695 7.997 5.001 1.00 90.69 88 LEU A CA 1
ATOM 734 C C . LEU A 1 88 ? 8.917 8.493 4.228 1.00 90.69 88 LEU A C 1
ATOM 736 O O . LEU A 1 88 ? 8.835 8.749 3.025 1.00 90.69 88 LEU A O 1
ATOM 740 N N . SER A 1 89 ? 10.060 8.591 4.909 1.00 94.00 89 SER A N 1
ATOM 741 C CA . SER A 1 89 ? 11.360 8.777 4.258 1.00 94.00 89 SER A CA 1
ATOM 742 C C . SER A 1 89 ? 11.775 7.505 3.513 1.00 94.00 89 SER A C 1
ATOM 744 O O . SER A 1 89 ? 11.243 6.428 3.781 1.00 94.00 89 SER A O 1
ATOM 746 N N . ALA A 1 90 ? 12.745 7.612 2.601 1.00 92.31 90 ALA A N 1
ATOM 747 C CA . ALA A 1 90 ? 13.261 6.451 1.872 1.00 92.31 90 ALA A CA 1
ATOM 748 C C . ALA A 1 90 ? 13.807 5.370 2.824 1.00 92.31 90 ALA A C 1
ATOM 750 O O . ALA A 1 90 ? 13.482 4.201 2.663 1.00 92.31 90 ALA A O 1
ATOM 751 N N . THR A 1 91 ? 14.548 5.765 3.866 1.00 93.38 91 THR A N 1
ATOM 752 C CA . THR A 1 91 ? 15.084 4.843 4.881 1.00 93.38 91 THR A CA 1
ATOM 753 C C . THR A 1 91 ? 13.978 4.121 5.646 1.00 93.38 91 THR A C 1
ATOM 755 O O . THR A 1 91 ? 14.042 2.913 5.814 1.00 93.38 91 THR A O 1
ATOM 758 N N . ARG A 1 92 ? 12.927 4.838 6.072 1.00 94.19 92 ARG A N 1
ATOM 759 C CA . ARG A 1 92 ? 11.802 4.214 6.789 1.00 94.19 92 ARG A CA 1
ATOM 760 C C . ARG A 1 92 ? 10.978 3.303 5.887 1.00 94.19 92 ARG A C 1
ATOM 762 O O . ARG A 1 92 ? 10.472 2.295 6.361 1.00 94.19 92 ARG A O 1
ATOM 769 N N . LEU A 1 93 ?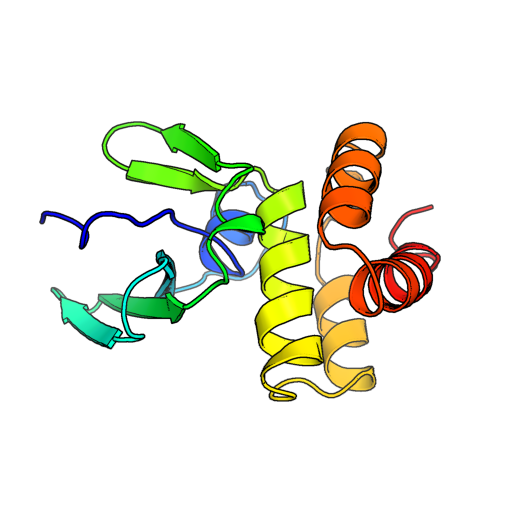 10.828 3.663 4.611 1.00 94.50 93 LEU A N 1
ATOM 770 C CA . LEU A 1 93 ? 10.189 2.788 3.635 1.00 94.50 93 LEU A CA 1
ATOM 771 C C . LEU A 1 93 ? 11.002 1.504 3.455 1.00 94.50 93 LEU A C 1
ATOM 773 O O . LEU A 1 93 ? 10.418 0.435 3.490 1.00 94.50 93 LEU A O 1
ATOM 777 N N . HIS A 1 94 ? 12.323 1.607 3.302 1.00 93.25 94 HIS A N 1
ATOM 778 C CA . HIS A 1 94 ? 13.205 0.449 3.162 1.00 93.25 94 HIS A CA 1
ATOM 779 C C . HIS A 1 94 ? 13.063 -0.521 4.338 1.00 93.25 94 HIS A C 1
ATOM 781 O O . HIS A 1 94 ? 12.744 -1.680 4.111 1.00 93.25 94 HIS A O 1
ATOM 787 N N . SER A 1 95 ? 13.180 -0.031 5.578 1.00 92.25 95 SER A N 1
ATOM 788 C CA . SER A 1 95 ? 12.996 -0.871 6.770 1.00 92.25 95 SER A CA 1
ATOM 789 C C . SER A 1 95 ? 11.610 -1.516 6.828 1.00 92.25 95 SER A C 1
ATOM 791 O O . SER A 1 95 ? 11.487 -2.684 7.158 1.00 92.25 95 SER A O 1
ATOM 793 N N . LEU A 1 96 ? 10.557 -0.784 6.446 1.00 92.38 96 LEU A N 1
ATOM 794 C CA . LEU A 1 96 ? 9.205 -1.343 6.393 1.00 92.38 96 LEU A CA 1
ATOM 795 C C . LEU A 1 96 ? 9.068 -2.464 5.349 1.00 92.38 96 LEU A C 1
ATOM 797 O O . LEU A 1 96 ? 8.313 -3.403 5.570 1.00 92.38 96 LEU A O 1
ATOM 801 N N . LEU A 1 97 ? 9.747 -2.349 4.205 1.00 94.62 97 LEU A N 1
ATOM 802 C CA . LEU A 1 97 ? 9.728 -3.371 3.156 1.00 94.62 97 LEU A CA 1
ATOM 803 C C . LEU A 1 97 ? 10.539 -4.614 3.547 1.00 94.62 97 LEU A C 1
ATOM 805 O O . LEU A 1 97 ? 10.154 -5.713 3.165 1.00 94.62 97 LEU A O 1
ATOM 809 N N . GLU A 1 98 ? 11.617 -4.453 4.319 1.00 92.06 98 GLU A N 1
ATOM 810 C CA . GLU A 1 98 ? 12.419 -5.564 4.860 1.00 92.06 98 GLU A CA 1
ATOM 811 C C . GLU A 1 98 ? 11.616 -6.474 5.796 1.00 92.06 98 GLU A C 1
ATOM 813 O O . GLU A 1 98 ? 11.833 -7.682 5.813 1.00 92.06 98 GLU A O 1
ATOM 818 N N . ASP A 1 99 ? 10.653 -5.907 6.522 1.00 90.50 99 ASP A N 1
ATOM 819 C CA . ASP A 1 99 ? 9.799 -6.637 7.464 1.00 90.50 99 ASP A CA 1
ATOM 820 C C . ASP A 1 99 ? 8.599 -7.346 6.791 1.00 90.50 99 ASP A C 1
ATOM 822 O O . ASP A 1 99 ? 7.748 -7.928 7.474 1.00 90.50 99 ASP A O 1
ATOM 826 N N . MET A 1 100 ? 8.489 -7.280 5.458 1.00 95.00 100 MET A N 1
ATOM 827 C CA . MET A 1 100 ? 7.396 -7.872 4.681 1.00 95.00 100 MET A CA 1
ATOM 828 C C . MET A 1 100 ? 7.836 -9.132 3.930 1.00 95.00 100 MET A C 1
ATOM 830 O O . MET A 1 100 ? 8.948 -9.226 3.419 1.00 95.00 100 MET A O 1
ATOM 834 N N . TYR A 1 101 ? 6.910 -10.075 3.757 1.00 95.44 101 TYR A N 1
ATOM 835 C CA . TYR A 1 101 ? 7.109 -11.287 2.959 1.00 95.44 101 TYR A CA 1
ATOM 836 C C . TYR A 1 101 ? 6.888 -11.011 1.463 1.00 95.44 101 TYR A C 1
ATOM 838 O O . TYR A 1 101 ? 5.960 -11.519 0.835 1.00 95.44 101 TYR A O 1
ATOM 846 N N . LEU A 1 102 ? 7.719 -10.144 0.882 1.00 95.25 102 LEU A N 1
ATOM 847 C CA . LEU A 1 102 ? 7.562 -9.659 -0.496 1.00 95.25 102 LEU A CA 1
ATOM 848 C C . LEU A 1 102 ? 7.745 -10.747 -1.563 1.00 95.25 102 LEU A C 1
ATOM 850 O O . LEU A 1 102 ? 7.240 -10.594 -2.676 1.00 95.25 102 LEU A O 1
ATOM 854 N N . GLN A 1 103 ? 8.409 -11.851 -1.223 1.00 93.38 103 GLN A N 1
ATOM 855 C CA . GLN A 1 103 ? 8.554 -13.024 -2.084 1.00 93.38 103 GLN A CA 1
ATOM 856 C C . GLN A 1 103 ? 7.226 -13.740 -2.382 1.00 93.38 103 GLN A C 1
ATOM 858 O O . GLN A 1 103 ? 7.139 -14.452 -3.378 1.00 93.38 103 GLN A O 1
ATOM 863 N N . GLU A 1 104 ? 6.195 -13.531 -1.557 1.00 94.94 104 GLU A N 1
ATOM 864 C CA . GLU A 1 104 ? 4.858 -14.112 -1.753 1.00 94.94 104 GLU A CA 1
ATOM 865 C C . GLU A 1 104 ? 4.036 -13.360 -2.818 1.00 94.94 104 GLU A C 1
ATOM 867 O O . GLU A 1 104 ? 2.944 -13.786 -3.192 1.00 94.94 104 GLU A O 1
ATOM 872 N N . LEU A 1 105 ? 4.536 -12.221 -3.312 1.00 96.75 105 LEU A N 1
ATOM 873 C CA . LEU A 1 105 ? 3.854 -11.417 -4.324 1.00 96.75 105 LEU A CA 1
ATOM 874 C C . LEU A 1 105 ? 4.020 -11.999 -5.731 1.00 96.75 105 LEU A C 1
ATOM 876 O O . LEU A 1 105 ? 5.108 -12.402 -6.150 1.00 96.75 105 LEU A O 1
ATOM 880 N N . ASP A 1 106 ? 2.952 -11.918 -6.525 1.00 96.94 106 ASP A N 1
ATOM 881 C CA . ASP A 1 106 ? 2.990 -12.222 -7.953 1.00 96.94 106 ASP A CA 1
ATOM 882 C C . ASP A 1 106 ? 3.788 -11.129 -8.680 1.00 96.94 106 ASP A C 1
ATOM 884 O O . ASP A 1 106 ? 3.338 -9.992 -8.863 1.00 96.94 106 ASP A O 1
ATOM 888 N N . ARG A 1 107 ? 5.007 -11.480 -9.102 1.00 94.56 107 ARG A N 1
ATOM 889 C CA . ARG A 1 107 ? 5.942 -10.540 -9.732 1.00 94.56 107 ARG A CA 1
ATOM 890 C C . ARG A 1 107 ? 5.414 -9.962 -11.037 1.00 94.56 107 ARG A C 1
ATOM 892 O O . ARG A 1 107 ? 5.558 -8.760 -11.270 1.00 94.56 107 ARG A O 1
ATOM 899 N N . GLU A 1 108 ? 4.801 -10.782 -11.886 1.00 95.75 108 GLU A N 1
ATOM 900 C CA . GLU A 1 108 ? 4.272 -10.311 -13.167 1.00 95.75 108 GLU A CA 1
ATOM 901 C C . GLU A 1 108 ? 3.141 -9.310 -12.943 1.00 95.75 108 GLU A C 1
ATOM 903 O O . GLU A 1 108 ? 3.095 -8.243 -13.568 1.00 95.75 108 GLU A O 1
ATOM 908 N N . ARG A 1 109 ? 2.265 -9.602 -11.979 1.00 97.19 109 ARG A N 1
ATOM 909 C CA . ARG A 1 109 ? 1.184 -8.701 -11.591 1.00 97.19 109 ARG A CA 1
ATOM 910 C C . ARG A 1 109 ? 1.702 -7.421 -10.956 1.00 97.19 109 ARG A C 1
ATOM 912 O O . ARG A 1 109 ? 1.216 -6.347 -11.315 1.00 97.19 109 ARG A O 1
ATOM 919 N N . LEU A 1 110 ? 2.694 -7.502 -10.071 1.00 97.81 110 LEU A N 1
ATOM 920 C CA . LEU A 1 110 ? 3.298 -6.339 -9.425 1.00 97.81 110 LEU A CA 1
ATOM 921 C C . LEU A 1 110 ? 3.886 -5.377 -10.459 1.00 97.81 110 LEU A C 1
ATOM 923 O O . LEU A 1 110 ? 3.582 -4.181 -10.435 1.00 97.81 110 LEU A O 1
ATOM 927 N N . TRP A 1 111 ? 4.643 -5.897 -11.426 1.00 96.44 111 TRP A N 1
ATOM 928 C CA . TRP A 1 111 ? 5.198 -5.093 -12.515 1.00 96.44 111 TRP A CA 1
ATOM 929 C C . TRP A 1 111 ? 4.116 -4.524 -13.437 1.00 96.44 111 TRP A C 1
ATOM 931 O O . TRP A 1 111 ? 4.126 -3.324 -13.729 1.00 96.44 111 TRP A O 1
ATOM 941 N N . SER A 1 112 ? 3.144 -5.348 -13.844 1.00 97.69 112 SER A N 1
ATOM 942 C CA . SER A 1 112 ? 1.972 -4.926 -14.628 1.00 97.69 112 SER A CA 1
ATOM 943 C C . SER A 1 112 ? 1.223 -3.773 -13.955 1.00 97.69 112 SER A C 1
ATOM 945 O O . SER A 1 112 ? 0.812 -2.803 -14.600 1.00 97.69 112 SER A O 1
ATOM 947 N N . PHE A 1 113 ? 1.078 -3.839 -12.634 1.00 98.25 113 PHE A N 1
ATOM 948 C CA . PHE A 1 113 ? 0.404 -2.823 -11.842 1.00 98.25 113 PHE A CA 1
ATOM 949 C C . PHE A 1 113 ? 1.258 -1.561 -11.694 1.00 98.25 113 PHE A C 1
ATOM 951 O O . PHE A 1 113 ? 0.738 -0.460 -11.879 1.00 98.25 113 PHE A O 1
ATOM 958 N N . ALA A 1 114 ? 2.562 -1.688 -11.443 1.00 98.00 114 ALA A N 1
ATOM 959 C CA . ALA A 1 114 ? 3.472 -0.551 -11.314 1.00 98.00 114 ALA A CA 1
ATOM 960 C C . ALA A 1 114 ? 3.516 0.305 -12.593 1.00 98.00 114 ALA A C 1
ATOM 962 O O . ALA A 1 114 ? 3.504 1.535 -12.519 1.00 98.00 114 ALA A O 1
ATOM 963 N N . VAL A 1 115 ? 3.481 -0.323 -13.776 1.00 97.56 115 VAL A N 1
ATOM 964 C CA . VAL A 1 115 ? 3.460 0.390 -15.069 1.00 97.56 115 VAL A CA 1
ATOM 965 C C . VAL A 1 115 ? 2.243 1.311 -15.199 1.00 97.56 115 VAL A C 1
ATOM 967 O O . VAL A 1 115 ? 2.371 2.444 -15.672 1.00 97.56 115 VAL A O 1
ATOM 970 N N . LYS A 1 116 ? 1.075 0.889 -14.701 1.00 97.94 116 LYS A N 1
ATOM 971 C CA . LYS A 1 116 ? -0.175 1.670 -14.756 1.00 97.94 116 LYS A CA 1
ATOM 972 C C . LYS A 1 116 ? -0.137 2.955 -13.919 1.00 97.94 116 LYS A C 1
ATOM 974 O O . LYS A 1 116 ? -0.999 3.819 -14.094 1.00 97.94 116 LYS A O 1
ATOM 979 N N . PHE A 1 117 ? 0.852 3.132 -13.034 1.00 97.62 117 PHE A N 1
ATOM 980 C CA . PHE A 1 117 ? 1.016 4.391 -12.301 1.00 97.62 117 PHE A CA 1
ATOM 981 C C . PHE A 1 117 ? 1.479 5.549 -13.191 1.00 97.62 117 PHE A C 1
ATOM 983 O O . PHE A 1 117 ? 1.151 6.704 -12.886 1.00 97.62 117 PHE A O 1
ATOM 990 N N . GLY A 1 118 ? 2.135 5.242 -14.315 1.00 96.12 118 GLY A N 1
ATOM 991 C CA . GLY A 1 118 ? 2.604 6.209 -15.306 1.00 96.12 118 GLY A CA 1
ATOM 992 C C . GLY A 1 118 ? 3.698 7.158 -14.787 1.00 96.12 118 GLY A C 1
ATOM 993 O O . GLY A 1 118 ? 4.007 7.166 -13.592 1.00 96.12 118 GLY A O 1
ATOM 994 N N . PRO A 1 119 ? 4.326 7.961 -15.664 1.00 93.44 119 PRO A N 1
ATOM 995 C CA . PRO A 1 119 ? 5.324 8.948 -15.253 1.00 93.44 119 PRO A CA 1
ATOM 996 C C . PRO A 1 119 ? 4.747 10.030 -14.315 1.00 93.44 119 PRO A C 1
ATOM 998 O O . PRO A 1 119 ? 3.575 10.388 -14.448 1.00 93.44 119 PRO A O 1
ATOM 1001 N N . PRO A 1 120 ? 5.544 10.563 -13.366 1.00 93.44 120 PRO A N 1
ATOM 1002 C CA . PRO A 1 120 ? 6.913 10.150 -13.027 1.00 93.44 120 PRO A CA 1
ATOM 1003 C C . PRO A 1 120 ? 6.970 8.914 -12.106 1.00 93.44 120 PRO A C 1
ATOM 1005 O O . PRO A 1 120 ? 8.037 8.336 -11.905 1.00 93.44 120 PRO A O 1
ATOM 1008 N N . TYR A 1 121 ? 5.830 8.492 -11.554 1.00 96.12 121 TYR A N 1
ATOM 1009 C CA . TYR A 1 121 ? 5.759 7.489 -10.491 1.00 96.12 121 TYR A CA 1
ATOM 1010 C C . TYR A 1 121 ? 6.231 6.106 -10.919 1.00 96.12 121 TYR A C 1
ATOM 1012 O O . TYR A 1 121 ? 6.857 5.419 -10.123 1.00 96.12 121 TYR A O 1
ATOM 1020 N N . VAL A 1 122 ? 5.991 5.708 -12.171 1.00 96.19 122 VAL A N 1
ATOM 1021 C CA . VAL A 1 122 ? 6.470 4.420 -12.682 1.00 96.19 122 VAL A CA 1
ATOM 1022 C C . VAL A 1 122 ? 7.983 4.297 -12.516 1.00 96.19 122 VAL A C 1
ATOM 1024 O O . VAL A 1 122 ? 8.431 3.285 -12.001 1.00 96.19 122 VAL A O 1
ATOM 1027 N N . GLY A 1 123 ? 8.768 5.328 -12.851 1.00 95.69 123 GLY A N 1
ATOM 1028 C CA . GLY A 1 123 ? 10.228 5.290 -12.715 1.00 95.69 123 GLY A CA 1
ATOM 1029 C C . GLY A 1 123 ? 10.666 5.108 -11.262 1.00 95.69 123 GLY A C 1
ATOM 1030 O O . GLY A 1 123 ? 11.480 4.241 -10.970 1.00 95.69 123 GLY A O 1
ATOM 1031 N N . GLN A 1 124 ? 10.049 5.856 -10.345 1.00 96.00 124 GLN A N 1
ATOM 1032 C CA . GLN A 1 124 ? 10.325 5.761 -8.907 1.00 96.00 124 GLN A CA 1
ATOM 1033 C C . GLN A 1 124 ? 9.952 4.386 -8.340 1.00 96.00 124 GLN A C 1
ATOM 1035 O O . GLN A 1 124 ? 10.723 3.802 -7.584 1.00 96.00 124 GLN A O 1
ATOM 1040 N N . LEU A 1 125 ? 8.797 3.847 -8.742 1.00 96.50 125 LEU A N 1
ATOM 1041 C CA . LEU A 1 125 ? 8.370 2.503 -8.365 1.00 96.50 125 LEU A CA 1
ATOM 1042 C C . LEU A 1 125 ? 9.336 1.452 -8.914 1.00 96.50 125 LEU A C 1
ATOM 1044 O O . LEU A 1 125 ? 9.741 0.583 -8.156 1.00 96.50 125 LEU A O 1
ATOM 1048 N N . LYS A 1 126 ? 9.781 1.554 -10.176 1.00 94.25 126 LYS A N 1
ATOM 1049 C CA . LYS A 1 126 ? 10.782 0.625 -10.729 1.00 94.25 126 LYS A CA 1
ATOM 1050 C C . LYS A 1 126 ? 12.079 0.635 -9.922 1.00 94.25 126 LYS A C 1
ATOM 1052 O O . LYS A 1 126 ? 12.620 -0.431 -9.660 1.00 94.25 126 LYS A O 1
ATOM 1057 N N . THR A 1 127 ? 12.552 1.808 -9.502 1.00 93.81 127 THR A N 1
ATOM 1058 C CA . THR A 1 127 ? 13.759 1.920 -8.671 1.00 93.81 127 THR A CA 1
ATOM 1059 C C . THR A 1 127 ? 13.592 1.226 -7.320 1.00 93.81 127 THR A C 1
ATOM 1061 O O . THR A 1 127 ? 14.497 0.519 -6.890 1.00 93.81 127 THR A O 1
ATOM 1064 N N . ILE A 1 128 ? 12.439 1.392 -6.665 1.00 94.00 128 ILE A N 1
ATOM 1065 C CA . ILE A 1 128 ? 12.143 0.731 -5.383 1.00 94.00 128 ILE A CA 1
ATOM 1066 C C . ILE A 1 128 ? 12.021 -0.787 -5.581 1.00 94.00 128 ILE A C 1
ATOM 1068 O O . ILE A 1 128 ? 12.609 -1.553 -4.830 1.00 94.00 128 ILE A O 1
ATOM 1072 N N . LEU A 1 129 ? 11.319 -1.226 -6.626 1.00 92.88 129 LEU A N 1
ATOM 1073 C CA . LEU A 1 129 ? 11.097 -2.643 -6.922 1.00 92.88 129 LEU A CA 1
ATOM 1074 C C . LEU A 1 129 ? 12.348 -3.378 -7.442 1.00 92.88 129 LEU A C 1
ATOM 1076 O O . LEU A 1 129 ? 12.365 -4.601 -7.466 1.00 92.88 129 LEU A O 1
ATOM 1080 N N . ALA A 1 130 ? 13.400 -2.667 -7.858 1.00 89.75 130 ALA A N 1
ATOM 1081 C CA . ALA A 1 130 ? 14.675 -3.269 -8.268 1.00 89.75 130 ALA A CA 1
ATOM 1082 C C . ALA A 1 130 ? 15.587 -3.649 -7.080 1.00 89.75 130 ALA A C 1
ATOM 1084 O O . ALA A 1 130 ? 16.648 -4.256 -7.275 1.00 89.75 130 ALA A O 1
ATOM 1085 N N . GLN A 1 131 ? 15.202 -3.267 -5.859 1.00 86.31 131 GLN A N 1
ATOM 1086 C CA . GLN A 1 131 ? 15.923 -3.580 -4.626 1.00 86.31 131 GLN A CA 1
ATOM 1087 C C . GLN A 1 131 ? 15.890 -5.090 -4.326 1.00 86.31 131 GLN A C 1
ATOM 1089 O O . GLN A 1 131 ? 15.003 -5.797 -4.813 1.00 86.31 131 GLN A O 1
ATOM 1094 N N . PRO A 1 132 ? 16.861 -5.615 -3.552 1.00 81.94 132 PRO A N 1
ATOM 1095 C CA . PRO A 1 132 ? 17.033 -7.057 -3.352 1.00 81.94 132 PRO A CA 1
ATOM 1096 C C . PRO A 1 132 ? 15.817 -7.773 -2.751 1.00 81.94 132 PRO A C 1
ATOM 1098 O O . PRO A 1 132 ? 15.709 -8.979 -2.920 1.00 81.94 132 PRO A O 1
ATOM 1101 N N . PHE A 1 133 ? 14.880 -7.049 -2.138 1.00 83.31 133 PHE A N 1
ATOM 1102 C CA . PHE A 1 133 ? 13.651 -7.606 -1.562 1.00 83.31 133 PHE A CA 1
ATOM 1103 C C . PHE A 1 133 ? 12.742 -8.327 -2.560 1.00 83.31 133 PHE A C 1
ATOM 1105 O O . PHE A 1 133 ? 11.921 -9.142 -2.162 1.00 83.31 133 PHE A O 1
ATOM 1112 N N . PHE A 1 134 ? 12.858 -7.992 -3.847 1.00 78.19 134 PHE A N 1
ATOM 1113 C CA . PHE A 1 134 ? 11.983 -8.497 -4.908 1.00 78.19 134 PHE A CA 1
ATOM 1114 C C . PHE A 1 134 ? 12.694 -9.487 -5.857 1.00 78.19 134 PHE A C 1
ATOM 1116 O O . PHE A 1 134 ? 12.147 -9.832 -6.914 1.00 78.19 134 PHE A O 1
ATOM 1123 N N . ARG A 1 135 ? 13.927 -9.901 -5.521 1.00 64.56 135 ARG A N 1
ATOM 1124 C CA . ARG A 1 135 ? 14.743 -10.843 -6.310 1.00 64.56 135 ARG A CA 1
ATOM 1125 C C . ARG A 1 135 ? 14.374 -12.296 -6.053 1.00 64.56 135 ARG A C 1
ATOM 1127 O O . ARG A 1 135 ? 14.021 -12.631 -4.911 1.00 64.56 135 ARG A O 1
#

Secondary structure (DSSP, 8-state):
----SSEEE-HHHHHHHTTSB-S---EEEEEESS--EEEEETTEEEEEEE--GGG--SEEEETTEEEE-HHHHHHHHIIIIIIIS--S-HHHHHHHHHTB-GGGS-HHHHHHHHHTT-TTHHHHHHHHHTSGGG-